Protein AF-A0A7V8YHA8-F1 (afdb_monomer_lite)

Sequence (50 aa):
ARQINDYYSQLGEGLLEYVGPLVEPGPREKPLSIAMREIHEGLLEHTEGE

Foldseek 3Di:
DVLQVVCVVCVVVVDPPGDHQPDDDDDVHDPVNSVVVCVVVVVDDDDPDD

Secondary structure (DSSP, 8-state):
-HHHHHHHHHGGGT---S---SSPPPTT--HHHHHHHHHHTT--------

Radius of gyration: 11.66 Å; chains: 1; bounding box: 25×25×24 Å

pLDDT: mean 93.79, std 7.75, range [57.31, 98.62]

Structure (mmCIF, N/CA/C/O backbone):
data_AF-A0A7V8YHA8-F1
#
_entry.id   AF-A0A7V8YHA8-F1
#
loop_
_atom_site.group_PDB
_atom_site.id
_atom_site.type_symbol
_atom_site.label_atom_id
_atom_site.label_alt_id
_atom_site.label_comp_id
_atom_site.label_asym_id
_atom_site.label_entity_id
_atom_site.label_seq_id
_atom_site.pdbx_PDB_ins_code
_atom_site.Cartn_x
_atom_site.Cartn_y
_atom_site.Cartn_z
_atom_site.occupancy
_atom_site.B_iso_or_equiv
_atom_site.auth_seq_id
_atom_site.auth_comp_id
_atom_site.auth_asym_id
_atom_site.auth_atom_id
_atom_site.pdbx_PDB_model_num
ATOM 1 N N . ALA A 1 1 ? 0.841 3.630 0.036 1.00 96.69 1 ALA A N 1
ATOM 2 C CA . ALA A 1 1 ? 2.274 3.895 -0.262 1.00 96.69 1 ALA A CA 1
ATOM 3 C C . ALA A 1 1 ? 3.190 3.692 0.950 1.00 96.69 1 ALA A C 1
ATOM 5 O O . ALA A 1 1 ? 4.035 2.813 0.873 1.00 96.69 1 ALA A O 1
ATOM 6 N N . ARG A 1 2 ? 3.045 4.456 2.053 1.00 97.44 2 ARG A N 1
ATOM 7 C CA . ARG A 1 2 ? 3.832 4.224 3.289 1.00 97.44 2 ARG A CA 1
ATOM 8 C C . ARG A 1 2 ? 3.650 2.796 3.823 1.00 97.44 2 ARG A C 1
ATOM 10 O O . ARG A 1 2 ? 4.627 2.074 3.873 1.00 97.44 2 ARG A O 1
ATOM 17 N N . GLN A 1 3 ? 2.400 2.352 3.985 1.00 97.00 3 GLN A N 1
ATOM 18 C CA . GLN A 1 3 ? 2.045 0.964 4.331 1.00 97.00 3 GLN A CA 1
ATOM 19 C C . GLN A 1 3 ? 2.790 -0.099 3.499 1.00 97.00 3 GLN A C 1
ATOM 21 O O . GLN A 1 3 ? 3.382 -1.009 4.057 1.00 97.00 3 GLN A O 1
ATOM 26 N N . ILE A 1 4 ? 2.831 0.050 2.169 1.00 97.31 4 ILE A N 1
ATOM 27 C CA . ILE A 1 4 ? 3.548 -0.871 1.266 1.00 97.31 4 ILE A CA 1
ATOM 28 C C . ILE A 1 4 ? 5.065 -0.846 1.517 1.00 97.31 4 ILE A C 1
ATOM 30 O O . ILE A 1 4 ? 5.728 -1.879 1.479 1.00 97.31 4 ILE A O 1
ATOM 34 N N . ASN A 1 5 ? 5.638 0.336 1.754 1.00 96.19 5 ASN A N 1
ATOM 35 C CA . ASN A 1 5 ? 7.060 0.475 2.060 1.00 96.19 5 ASN A CA 1
ATOM 36 C C . ASN A 1 5 ? 7.417 -0.158 3.415 1.00 96.19 5 ASN A C 1
ATOM 38 O O . ASN A 1 5 ? 8.450 -0.819 3.537 1.00 96.19 5 ASN A O 1
ATOM 42 N N . ASP A 1 6 ? 6.553 0.025 4.409 1.00 96.25 6 ASP A N 1
ATOM 43 C CA . ASP A 1 6 ? 6.739 -0.507 5.757 1.00 96.25 6 ASP A CA 1
ATOM 44 C C . ASP A 1 6 ? 6.570 -2.036 5.759 1.00 96.25 6 ASP A C 1
ATOM 46 O O . ASP A 1 6 ? 7.408 -2.733 6.326 1.00 96.25 6 ASP A O 1
ATOM 50 N N . TYR A 1 7 ? 5.606 -2.569 4.992 1.00 95.06 7 TYR A N 1
ATOM 51 C CA . TYR A 1 7 ? 5.469 -4.006 4.722 1.00 95.06 7 TYR A CA 1
ATOM 52 C C . TYR A 1 7 ? 6.776 -4.626 4.207 1.00 95.06 7 TYR A C 1
ATOM 54 O O . TYR A 1 7 ? 7.257 -5.611 4.763 1.00 95.06 7 TYR A O 1
ATOM 62 N N . TYR A 1 8 ? 7.403 -4.039 3.180 1.00 93.31 8 TYR A N 1
ATOM 63 C CA . TYR A 1 8 ? 8.672 -4.563 2.659 1.00 93.31 8 TYR A CA 1
ATOM 64 C C . TYR A 1 8 ? 9.838 -4.421 3.640 1.00 93.31 8 TYR A C 1
ATOM 66 O O . TYR A 1 8 ? 10.739 -5.259 3.629 1.00 93.31 8 TYR A O 1
ATOM 74 N N . SER A 1 9 ? 9.826 -3.382 4.479 1.00 92.25 9 SER A N 1
ATOM 75 C CA . SER A 1 9 ? 10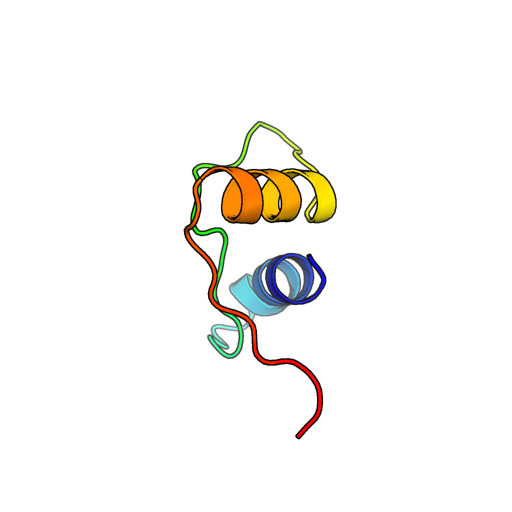.858 -3.164 5.498 1.00 92.25 9 SER A CA 1
ATOM 76 C C . SER A 1 9 ? 10.772 -4.202 6.624 1.00 92.25 9 SER A C 1
ATOM 78 O O . SER A 1 9 ? 11.805 -4.632 7.124 1.00 92.25 9 SER A O 1
ATOM 80 N N . GLN A 1 10 ? 9.561 -4.650 6.970 1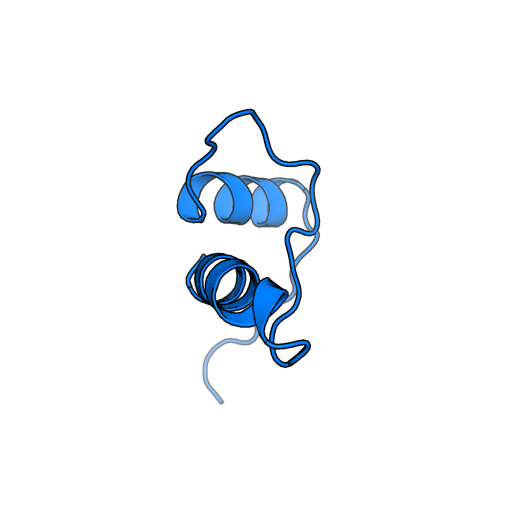.00 91.00 10 GLN A N 1
ATOM 81 C CA . GLN A 1 10 ? 9.299 -5.620 8.041 1.00 91.00 10 GLN A CA 1
ATOM 82 C C . GLN A 1 10 ? 9.227 -7.082 7.570 1.00 91.00 10 GLN A C 1
ATOM 84 O O . GLN A 1 10 ? 9.268 -7.993 8.397 1.00 91.00 10 GLN A O 1
ATOM 89 N N . LEU A 1 11 ? 9.152 -7.343 6.259 1.00 86.25 11 LEU A N 1
ATOM 90 C CA . LEU A 1 11 ? 8.957 -8.693 5.710 1.00 86.25 11 LEU A CA 1
ATOM 91 C C . LEU A 1 11 ? 10.004 -9.709 6.208 1.00 86.25 11 LEU A C 1
ATOM 93 O O . LEU A 1 11 ? 9.685 -10.875 6.428 1.00 86.25 11 LEU A O 1
ATOM 97 N N . GLY A 1 12 ? 11.249 -9.266 6.406 1.00 78.00 12 GLY A N 1
ATOM 98 C CA . GLY A 1 12 ? 12.333 -10.104 6.931 1.00 78.00 12 GLY A CA 1
ATOM 99 C C . GLY A 1 12 ? 12.262 -10.370 8.439 1.00 78.00 12 GLY A C 1
ATOM 100 O O . GLY A 1 12 ? 12.893 -11.308 8.919 1.00 78.00 12 GLY A O 1
ATOM 101 N N . GLU A 1 13 ? 11.494 -9.572 9.177 1.00 87.31 13 GLU A N 1
ATOM 102 C CA . GLU A 1 13 ? 11.334 -9.665 10.632 1.00 87.31 13 GLU A CA 1
ATOM 103 C C . GLU A 1 13 ? 10.153 -10.569 11.030 1.00 87.31 13 GLU A C 1
ATOM 105 O O . GLU A 1 13 ? 9.981 -10.883 12.206 1.00 87.31 13 GLU A O 1
ATOM 110 N N . GLY A 1 14 ? 9.346 -11.026 10.061 1.00 80.06 14 GLY A N 1
ATOM 111 C CA . GLY A 1 14 ? 8.177 -11.882 10.305 1.00 80.06 14 GLY A CA 1
ATOM 112 C C . GLY A 1 14 ? 7.004 -11.158 10.976 1.00 80.06 14 GLY A C 1
ATOM 113 O O . GLY A 1 14 ? 6.043 -11.801 11.398 1.00 80.06 14 GLY A O 1
ATOM 114 N N . LEU A 1 15 ? 7.077 -9.829 11.067 1.00 76.44 15 LEU A N 1
ATOM 115 C CA . LEU A 1 15 ? 6.016 -8.970 11.572 1.00 76.44 15 LEU A CA 1
ATOM 116 C C . LEU A 1 15 ? 5.076 -8.625 10.411 1.00 76.44 15 LEU A C 1
ATOM 118 O O . LEU A 1 15 ? 5.488 -8.038 9.414 1.00 76.44 15 LEU A O 1
ATOM 122 N N . LEU A 1 16 ? 3.811 -9.031 10.522 1.00 80.12 16 LEU A N 1
ATOM 123 C CA . LEU A 1 16 ? 2.766 -8.784 9.519 1.00 80.12 16 LEU A CA 1
ATOM 124 C C . LEU A 1 16 ? 1.838 -7.651 9.973 1.00 80.12 16 LEU A C 1
ATOM 126 O O . LEU A 1 16 ? 0.619 -7.806 10.005 1.00 80.12 16 LEU A O 1
ATOM 130 N N . GLU A 1 17 ? 2.421 -6.523 10.378 1.00 90.25 17 GLU A N 1
ATOM 131 C CA . GLU A 1 17 ? 1.659 -5.359 10.857 1.00 90.25 17 GLU A CA 1
ATOM 132 C C . GLU A 1 17 ? 0.992 -4.595 9.709 1.00 90.25 17 GLU A C 1
ATOM 134 O O . GLU A 1 17 ? -0.084 -4.020 9.876 1.00 90.25 17 GLU A O 1
ATOM 139 N N 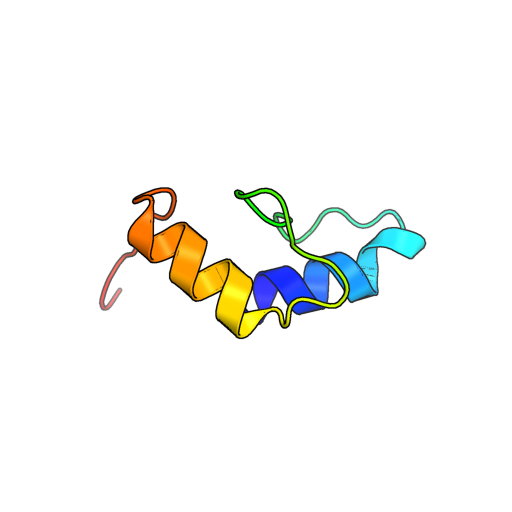. TYR A 1 18 ? 1.613 -4.611 8.529 1.00 93.12 18 TYR A N 1
ATOM 140 C CA . TYR A 1 18 ? 1.123 -3.920 7.344 1.00 93.12 18 TYR A CA 1
ATOM 141 C C . TYR A 1 18 ? 0.681 -4.902 6.266 1.00 93.12 18 TYR A C 1
ATOM 143 O O . TYR A 1 18 ? 1.289 -5.946 6.042 1.00 93.12 18 TYR A O 1
ATOM 151 N N . VAL A 1 19 ? -0.380 -4.525 5.559 1.00 94.44 19 VAL A N 1
ATOM 152 C CA . VAL A 1 19 ? -0.845 -5.227 4.363 1.00 94.44 19 VAL A CA 1
ATOM 153 C C . VAL A 1 19 ? 0.110 -4.915 3.211 1.00 94.44 19 VAL A C 1
ATOM 155 O O . VAL A 1 19 ? 0.457 -3.754 2.980 1.00 94.44 19 VAL A O 1
ATOM 158 N N . GLY A 1 20 ? 0.557 -5.962 2.517 1.00 95.50 20 GLY A N 1
ATOM 159 C CA . GLY A 1 20 ? 1.380 -5.834 1.319 1.00 95.50 20 GLY A CA 1
ATOM 160 C C . GLY A 1 20 ? 0.598 -5.316 0.106 1.00 95.50 20 GLY A C 1
ATOM 161 O O . GLY A 1 20 ? -0.580 -4.985 0.225 1.00 95.50 20 GLY A O 1
ATOM 162 N N . PRO A 1 21 ? 1.244 -5.251 -1.070 1.00 97.50 21 PRO A N 1
ATOM 163 C CA . PRO A 1 21 ? 0.583 -4.863 -2.310 1.00 97.50 21 PRO A CA 1
ATOM 164 C C . PRO A 1 21 ? -0.672 -5.694 -2.594 1.00 97.50 21 PRO A C 1
ATOM 166 O O . PRO A 1 21 ? -0.629 -6.923 -2.525 1.00 97.50 21 PRO A O 1
ATOM 169 N N . LEU A 1 22 ? -1.762 -5.026 -2.963 1.00 98.19 22 LEU A N 1
ATOM 170 C CA . LEU A 1 22 ? -3.016 -5.665 -3.386 1.00 98.19 22 LEU A CA 1
ATOM 171 C C . LEU A 1 22 ? -3.060 -5.940 -4.894 1.00 98.19 22 LEU A C 1
ATOM 173 O O . LEU A 1 22 ? -3.946 -6.641 -5.376 1.00 98.19 22 LEU A O 1
ATOM 177 N N . VAL A 1 23 ? -2.083 -5.410 -5.627 1.00 97.94 23 VAL A N 1
ATOM 178 C CA . VAL A 1 23 ? -1.845 -5.677 -7.047 1.00 97.94 23 VAL A CA 1
ATOM 179 C C . VAL A 1 23 ? -0.462 -6.283 -7.235 1.00 97.94 23 VAL A C 1
ATOM 181 O O . VAL A 1 23 ? 0.449 -6.015 -6.452 1.00 97.94 23 VAL A O 1
ATOM 184 N N . GLU A 1 24 ? -0.274 -7.042 -8.316 1.00 98.12 24 GLU A N 1
ATOM 185 C CA . GLU A 1 24 ? 1.041 -7.587 -8.672 1.00 98.12 24 GLU A CA 1
ATOM 186 C C . GLU A 1 24 ? 2.043 -6.441 -8.942 1.00 98.12 24 GLU A C 1
ATOM 188 O O . GLU A 1 24 ? 1.792 -5.620 -9.841 1.00 98.12 24 GLU A O 1
ATOM 193 N N . PRO A 1 25 ? 3.162 -6.346 -8.194 1.00 97.31 25 PRO A N 1
ATOM 194 C CA . PRO A 1 25 ? 4.170 -5.308 -8.401 1.00 97.31 25 PRO A CA 1
ATOM 195 C C . PRO A 1 25 ? 5.025 -5.557 -9.646 1.00 97.31 25 PRO A C 1
ATOM 197 O O . PRO A 1 25 ? 5.506 -6.663 -9.892 1.00 97.31 25 PRO A O 1
ATOM 200 N N . GLY A 1 26 ? 5.316 -4.497 -10.399 1.00 96.81 26 GLY A N 1
ATOM 201 C CA . GLY A 1 26 ? 6.317 -4.545 -11.462 1.00 96.81 26 GLY A CA 1
ATOM 202 C C . GLY A 1 26 ? 7.764 -4.611 -10.933 1.00 96.81 26 GLY A C 1
ATOM 203 O O . GLY A 1 26 ? 8.040 -4.282 -9.773 1.00 96.81 26 GLY A O 1
ATOM 204 N N . PRO A 1 27 ? 8.748 -4.964 -11.784 1.00 96.75 27 PRO A N 1
ATOM 205 C CA . PRO A 1 27 ? 10.157 -4.984 -11.394 1.00 96.75 27 PRO A CA 1
ATOM 206 C C . PRO A 1 27 ? 10.631 -3.621 -10.871 1.00 96.75 27 PRO A C 1
ATOM 208 O O . PRO A 1 27 ? 10.626 -2.630 -11.601 1.00 96.75 27 PRO A O 1
ATOM 211 N N . ARG A 1 28 ? 11.094 -3.577 -9.611 1.00 94.94 28 ARG A N 1
ATOM 212 C CA . ARG A 1 28 ? 11.558 -2.350 -8.925 1.00 94.94 28 ARG A CA 1
ATOM 213 C C . ARG A 1 28 ? 10.519 -1.217 -8.911 1.00 94.94 28 ARG A C 1
ATOM 215 O O . ARG A 1 28 ? 10.896 -0.044 -8.812 1.00 94.94 28 ARG A O 1
ATOM 222 N N . GLU A 1 29 ? 9.234 -1.552 -9.010 1.00 98.00 29 GLU A N 1
ATOM 223 C CA . GLU A 1 29 ? 8.159 -0.571 -8.943 1.00 98.00 29 GLU A CA 1
ATOM 224 C C . GLU A 1 29 ? 8.186 0.157 -7.591 1.00 98.00 29 GLU A C 1
ATOM 226 O O . GLU A 1 29 ? 8.453 -0.426 -6.539 1.00 98.00 29 GLU A O 1
ATOM 231 N N . LYS A 1 30 ? 7.974 1.476 -7.614 1.00 98.31 30 LYS A N 1
ATOM 232 C CA . LYS A 1 30 ? 8.009 2.286 -6.394 1.00 98.31 30 LYS A CA 1
ATOM 233 C C . LYS A 1 30 ? 6.696 2.133 -5.616 1.00 98.31 30 LYS A C 1
ATOM 235 O O . LYS A 1 30 ? 5.640 2.156 -6.245 1.00 98.31 30 LYS A O 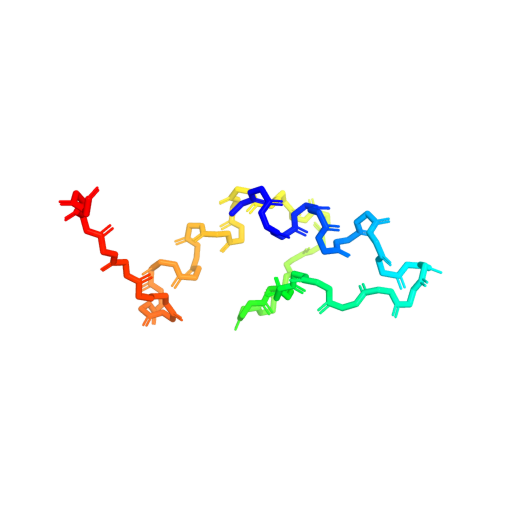1
ATOM 240 N N . PRO A 1 31 ? 6.720 2.126 -4.268 1.00 98.38 31 PRO A N 1
ATOM 241 C CA . PRO A 1 31 ? 5.512 1.979 -3.446 1.00 98.38 31 PRO A CA 1
ATOM 242 C C . PRO A 1 31 ? 4.392 2.989 -3.739 1.00 98.38 31 PRO A C 1
ATOM 244 O O . PRO A 1 31 ? 3.218 2.692 -3.539 1.00 98.38 31 PRO A O 1
ATOM 247 N N . LEU A 1 32 ? 4.732 4.197 -4.206 1.00 98.56 32 LEU A N 1
ATOM 248 C CA . LEU A 1 32 ? 3.732 5.180 -4.625 1.00 98.56 32 LEU A CA 1
ATOM 249 C C . LEU A 1 32 ? 3.005 4.759 -5.911 1.00 98.56 32 LEU A C 1
ATOM 251 O O . LEU A 1 32 ? 1.796 4.922 -5.986 1.00 98.56 32 LEU A O 1
ATOM 255 N N . SER A 1 33 ? 3.724 4.199 -6.888 1.00 98.56 33 SER A N 1
ATOM 256 C CA . SER A 1 33 ? 3.140 3.710 -8.146 1.00 98.56 33 SER A CA 1
ATOM 257 C C . SER A 1 33 ? 2.168 2.560 -7.889 1.00 98.56 33 SER A C 1
ATOM 259 O O . SER A 1 33 ? 1.029 2.613 -8.344 1.00 98.56 33 SER A O 1
ATOM 261 N N . ILE A 1 34 ? 2.576 1.596 -7.056 1.00 98.62 34 ILE A N 1
ATOM 262 C CA . ILE A 1 34 ? 1.727 0.471 -6.641 1.00 98.62 34 ILE A CA 1
ATOM 263 C C . ILE A 1 34 ? 0.441 0.994 -5.985 1.00 98.62 34 ILE A C 1
ATOM 265 O O . ILE A 1 34 ? -0.650 0.655 -6.426 1.00 98.62 34 ILE A O 1
ATOM 269 N N . ALA A 1 35 ? 0.553 1.908 -5.014 1.00 98.44 35 ALA A N 1
ATOM 270 C CA . ALA A 1 35 ? -0.616 2.473 -4.336 1.00 98.44 35 ALA A CA 1
ATOM 271 C C . ALA A 1 35 ? -1.567 3.221 -5.288 1.00 98.44 35 ALA A C 1
ATOM 273 O O . ALA A 1 35 ? -2.779 3.155 -5.125 1.00 98.44 35 ALA A O 1
ATOM 274 N N . MET A 1 36 ? -1.044 3.932 -6.295 1.00 98.62 36 MET A N 1
ATOM 275 C CA . MET A 1 36 ? -1.890 4.583 -7.304 1.00 98.62 36 MET A CA 1
ATOM 276 C C . MET A 1 36 ? -2.663 3.561 -8.146 1.00 98.62 36 MET A C 1
ATOM 278 O O . MET A 1 36 ? -3.813 3.812 -8.500 1.00 98.62 36 MET A O 1
ATOM 282 N N . ARG A 1 37 ? -2.058 2.405 -8.447 1.00 98.56 37 ARG A N 1
ATOM 283 C CA . ARG A 1 37 ? -2.735 1.310 -9.151 1.00 98.56 37 ARG A CA 1
ATOM 284 C C . ARG A 1 37 ? -3.801 0.641 -8.290 1.00 98.56 37 ARG A C 1
ATOM 286 O O . ARG A 1 37 ? -4.886 0.393 -8.792 1.00 98.56 37 ARG A O 1
ATOM 293 N N . GLU A 1 38 ? -3.536 0.428 -7.005 1.00 9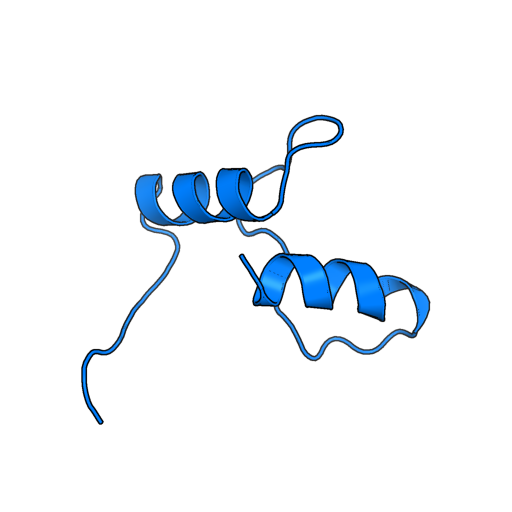8.62 38 GLU A N 1
ATOM 294 C CA . GLU A 1 38 ? -4.537 -0.101 -6.066 1.00 98.62 38 GLU A CA 1
ATOM 295 C C . GLU A 1 38 ? -5.774 0.806 -5.982 1.00 98.62 38 GLU A C 1
ATOM 297 O O . GLU A 1 38 ? -6.902 0.315 -6.013 1.00 98.62 38 GLU A O 1
ATOM 302 N N . ILE A 1 39 ? -5.571 2.131 -5.948 1.00 98.38 39 ILE A N 1
ATOM 303 C CA . ILE A 1 39 ? -6.667 3.112 -6.020 1.00 98.38 39 ILE A CA 1
ATOM 304 C C . ILE A 1 39 ? -7.391 3.009 -7.368 1.00 98.38 39 ILE A C 1
ATOM 306 O O . ILE A 1 39 ? -8.617 2.988 -7.404 1.00 98.38 39 ILE A O 1
ATOM 310 N N . HIS A 1 40 ? -6.648 2.941 -8.477 1.00 98.25 40 HIS A N 1
ATOM 311 C CA . HIS A 1 40 ? -7.229 2.839 -9.817 1.00 98.25 40 HIS A CA 1
ATOM 312 C C . HIS A 1 40 ? -8.084 1.575 -10.004 1.00 98.25 40 HIS A C 1
ATOM 314 O O . HIS A 1 40 ? -9.127 1.638 -10.650 1.00 98.25 40 HIS A O 1
ATOM 320 N N . GLU A 1 41 ? -7.664 0.451 -9.422 1.00 98.31 41 GLU A N 1
ATOM 321 C CA . GLU A 1 41 ? -8.380 -0.829 -9.457 1.00 98.31 41 GLU A CA 1
ATOM 322 C C . GLU A 1 41 ? -9.519 -0.911 -8.418 1.00 98.31 41 GLU A C 1
ATOM 324 O O . GLU A 1 41 ? -10.255 -1.895 -8.393 1.00 98.31 41 GLU A O 1
ATOM 329 N N . GLY A 1 42 ? -9.708 0.123 -7.586 1.00 97.94 42 GLY A N 1
ATOM 330 C CA . GLY A 1 42 ? -10.780 0.175 -6.586 1.00 97.94 42 GLY A CA 1
ATOM 331 C C . GLY A 1 42 ? -10.602 -0.823 -5.439 1.00 97.94 42 GLY A C 1
ATOM 332 O O . GLY A 1 42 ? -11.586 -1.265 -4.855 1.00 97.94 42 GLY A O 1
ATOM 333 N N . LEU A 1 43 ? -9.356 -1.197 -5.130 1.00 98.25 43 LEU A N 1
ATOM 334 C CA . LEU A 1 43 ? -9.024 -2.224 -4.133 1.00 98.25 43 LEU A CA 1
ATOM 335 C C . LEU A 1 43 ? -8.903 -1.681 -2.703 1.00 98.25 43 LEU A C 1
ATOM 337 O O . LEU A 1 43 ? -8.670 -2.449 -1.773 1.00 98.25 43 LEU A O 1
ATOM 341 N N . LEU A 1 44 ? -9.018 -0.364 -2.528 1.00 97.56 44 LEU A N 1
ATOM 342 C CA . LEU A 1 44 ? -8.844 0.318 -1.250 1.00 97.56 44 LEU A CA 1
ATOM 343 C C . LEU A 1 44 ? -10.123 1.043 -0.846 1.00 97.56 44 LEU A C 1
AT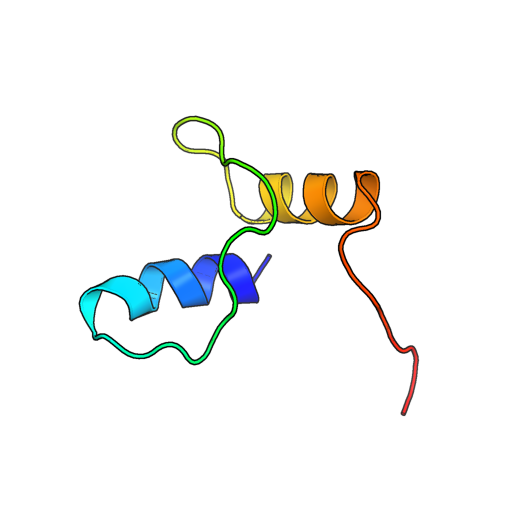OM 345 O O . LEU A 1 44 ? -10.758 1.710 -1.661 1.00 97.56 44 LEU A O 1
ATOM 349 N N . GLU A 1 45 ? -10.433 0.974 0.443 1.00 96.88 45 GLU A N 1
ATOM 350 C CA . GLU A 1 45 ? -11.431 1.824 1.082 1.00 96.88 45 GLU A CA 1
ATOM 351 C C . GLU A 1 45 ? -10.737 3.005 1.773 1.00 96.88 45 GLU A C 1
ATOM 353 O O . GLU A 1 45 ? -9.587 2.902 2.212 1.00 96.88 45 GLU A O 1
ATOM 358 N N . HIS A 1 46 ? -11.426 4.143 1.868 1.00 95.00 46 HIS A N 1
ATOM 359 C CA . HIS A 1 46 ? -10.952 5.297 2.624 1.00 95.00 46 HIS A CA 1
ATOM 360 C C . HIS A 1 46 ? -12.080 5.896 3.462 1.00 95.00 46 HIS A C 1
ATOM 362 O O . HIS A 1 46 ? -13.245 5.870 3.071 1.00 95.00 46 HIS A O 1
ATOM 368 N N . THR A 1 47 ? -11.698 6.494 4.586 1.00 96.94 47 THR A N 1
ATOM 369 C CA . THR A 1 47 ? -12.584 7.275 5.451 1.00 96.94 47 THR A CA 1
ATOM 370 C C . THR A 1 47 ? -11.998 8.675 5.584 1.00 96.94 47 THR A C 1
ATOM 372 O O . THR A 1 47 ? -10.796 8.824 5.811 1.00 96.94 47 THR A O 1
ATOM 375 N N . GLU A 1 48 ? -12.823 9.708 5.418 1.00 95.00 48 GLU A N 1
ATOM 376 C CA . GLU A 1 48 ? -12.415 11.105 5.593 1.00 95.00 48 GLU A CA 1
ATOM 377 C C . GLU A 1 48 ? -12.910 11.637 6.945 1.00 95.00 48 GLU A C 1
ATOM 379 O O . GLU A 1 48 ? -14.109 11.627 7.200 1.00 95.00 48 GLU A O 1
ATOM 384 N N . GLY A 1 49 ? -11.997 12.148 7.778 1.00 83.31 49 GLY A N 1
ATOM 385 C CA . GLY A 1 49 ? -12.332 13.026 8.908 1.00 83.31 49 GLY A CA 1
ATOM 386 C C . GLY A 1 49 ? -13.143 12.419 10.059 1.00 83.31 49 GLY A C 1
ATOM 387 O O . GLY A 1 49 ? -14.153 13.009 10.441 1.00 83.31 49 GLY A O 1
ATOM 388 N N . GLU A 1 50 ? -12.679 11.311 10.646 1.00 57.31 50 GLU A N 1
ATOM 389 C CA . GLU A 1 50 ? -12.993 11.001 12.058 1.00 57.31 50 GLU A CA 1
ATOM 390 C C . GLU A 1 50 ? -12.274 11.955 13.026 1.00 57.31 50 GLU A C 1
ATOM 392 O O . GLU A 1 50 ? -11.093 12.295 12.766 1.00 57.31 50 GLU A O 1
#